Protein AF-A0A0N0NR59-F1 (afdb_monomer)

Foldseek 3Di:
DFDWDWDWDDPDVVDIDIDIDGDDDADPPGDDDDDDPCNVVVVVVCVVVVVDDCVVQAPEEAEPVCVVVVVVCVVPVVPVNNRDYHYDDVVVPD

Mean predicted aligned error: 10.9 Å

Structure (mmCIF, N/CA/C/O backbone):
data_AF-A0A0N0NR59-F1
#
_entry.id   AF-A0A0N0NR59-F1
#
loop_
_atom_site.group_PDB
_atom_site.id
_atom_site.type_symbol
_atom_site.label_atom_id
_atom_site.label_alt_id
_atom_site.label_comp_id
_atom_site.label_asym_id
_atom_site.label_entity_id
_atom_site.label_seq_id
_atom_site.pdbx_PDB_ins_code
_atom_site.Cartn_x
_atom_site.Cartn_y
_atom_site.Cartn_z
_atom_site.occupancy
_atom_site.B_iso_or_equiv
_atom_site.auth_seq_id
_atom_site.auth_comp_id
_atom_site.auth_asym_id
_atom_site.auth_atom_id
_atom_site.pdbx_PDB_model_num
ATOM 1 N N . MET A 1 1 ? 28.810 -0.475 -18.919 1.00 54.84 1 MET A N 1
ATOM 2 C CA . MET A 1 1 ? 27.872 -1.539 -18.501 1.00 54.84 1 MET A CA 1
ATOM 3 C C . MET A 1 1 ? 26.550 -0.877 -18.147 1.00 54.84 1 MET A C 1
ATOM 5 O O . MET A 1 1 ? 26.573 0.041 -17.335 1.00 54.84 1 MET A O 1
ATOM 9 N N . ALA A 1 2 ? 25.439 -1.246 -18.791 1.00 66.06 2 ALA A N 1
ATOM 10 C CA . ALA A 1 2 ? 24.127 -0.692 -18.448 1.00 66.06 2 ALA A CA 1
ATOM 11 C C . ALA A 1 2 ? 23.710 -1.184 -17.052 1.00 66.06 2 ALA A C 1
ATOM 13 O O . ALA A 1 2 ? 23.896 -2.357 -16.733 1.00 66.06 2 ALA A O 1
ATOM 14 N N . LYS A 1 3 ? 23.195 -0.290 -16.203 1.00 82.50 3 LYS A N 1
ATOM 15 C CA . LYS A 1 3 ? 22.783 -0.635 -14.837 1.00 82.50 3 LYS A CA 1
ATOM 16 C C . LYS A 1 3 ? 21.438 -1.366 -14.892 1.00 82.50 3 LYS A C 1
ATOM 18 O O . LYS A 1 3 ? 20.470 -0.810 -15.410 1.00 82.50 3 LYS A O 1
ATOM 23 N N . THR A 1 4 ? 21.379 -2.589 -14.376 1.00 86.50 4 THR A N 1
ATOM 24 C CA . THR A 1 4 ? 20.151 -3.396 -14.293 1.00 86.50 4 THR A CA 1
ATOM 25 C C . THR A 1 4 ? 19.527 -3.312 -12.899 1.00 86.50 4 THR A C 1
ATOM 27 O O . THR A 1 4 ? 20.167 -2.871 -11.939 1.00 86.50 4 THR A O 1
ATOM 30 N N . MET A 1 5 ? 18.248 -3.669 -12.788 1.00 83.19 5 MET A N 1
ATOM 31 C CA . MET A 1 5 ? 17.559 -3.846 -11.511 1.00 83.19 5 MET A CA 1
ATOM 32 C C . MET A 1 5 ? 16.662 -5.083 -11.540 1.00 83.19 5 MET A C 1
ATOM 34 O O . MET A 1 5 ? 16.097 -5.420 -12.582 1.00 83.19 5 MET A O 1
ATOM 38 N N . THR A 1 6 ? 16.512 -5.718 -10.379 1.00 84.69 6 THR A N 1
ATOM 39 C CA . THR A 1 6 ? 15.560 -6.808 -1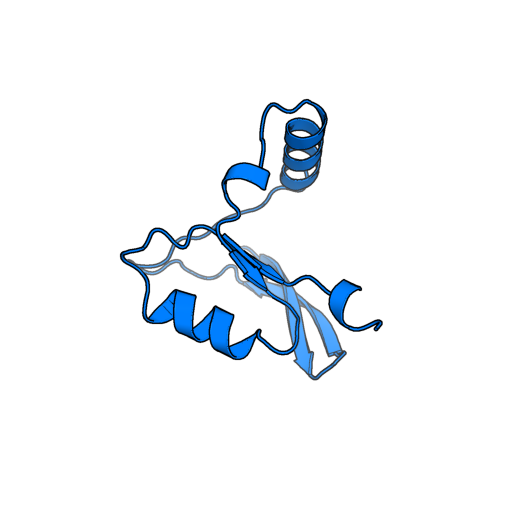0.158 1.00 84.69 6 THR A CA 1
ATOM 40 C C . THR A 1 6 ? 14.155 -6.234 -10.002 1.00 84.69 6 THR A C 1
ATOM 42 O O . THR A 1 6 ? 13.939 -5.326 -9.197 1.00 84.69 6 THR A O 1
ATOM 45 N N . THR A 1 7 ? 13.197 -6.751 -10.761 1.00 81.19 7 THR A N 1
ATOM 46 C CA . THR A 1 7 ? 11.797 -6.319 -10.726 1.00 81.19 7 THR A CA 1
ATOM 47 C C . THR A 1 7 ? 10.861 -7.522 -10.675 1.00 81.19 7 THR A C 1
ATOM 49 O O . THR A 1 7 ? 11.183 -8.578 -11.213 1.00 81.19 7 THR A O 1
ATOM 52 N N . ALA A 1 8 ? 9.704 -7.365 -10.031 1.00 85.81 8 ALA A N 1
ATOM 53 C CA . ALA A 1 8 ? 8.616 -8.329 -10.125 1.00 85.81 8 ALA A CA 1
ATOM 54 C C . ALA A 1 8 ? 7.679 -7.903 -11.265 1.00 85.81 8 ALA A C 1
ATOM 56 O O . ALA A 1 8 ? 7.101 -6.816 -11.207 1.00 85.81 8 ALA A O 1
ATOM 57 N N . ARG A 1 9 ? 7.523 -8.739 -12.296 1.00 81.88 9 ARG A N 1
ATOM 58 C CA . ARG A 1 9 ? 6.578 -8.512 -13.397 1.00 81.88 9 ARG A CA 1
ATOM 59 C C . ARG A 1 9 ? 5.377 -9.431 -13.278 1.00 81.88 9 ARG A C 1
ATOM 61 O O . ARG A 1 9 ? 5.513 -10.641 -13.142 1.00 81.88 9 ARG A O 1
ATOM 68 N N . PHE A 1 10 ? 4.195 -8.828 -13.337 1.00 84.38 10 PHE A N 1
ATOM 69 C CA . PHE A 1 10 ? 2.925 -9.537 -13.406 1.00 84.38 10 PHE A CA 1
ATOM 70 C C . PHE A 1 10 ? 2.597 -9.829 -14.872 1.00 84.38 10 PHE A C 1
ATOM 72 O O . PHE A 1 10 ? 2.475 -8.899 -15.670 1.00 84.38 10 PHE A O 1
ATOM 79 N N . HIS A 1 11 ? 2.456 -11.105 -15.218 1.00 79.25 11 HIS A N 1
ATOM 80 C CA . HIS A 1 11 ? 2.119 -11.555 -16.570 1.00 79.25 11 HIS A CA 1
ATOM 81 C C . HIS A 1 11 ? 0.637 -11.929 -16.691 1.00 79.25 11 HIS A C 1
ATOM 83 O O . HIS A 1 11 ? -0.006 -11.595 -17.686 1.00 79.25 11 HIS A O 1
ATOM 89 N N . ALA A 1 12 ? 0.077 -12.565 -15.661 1.00 83.81 12 ALA A N 1
ATOM 90 C CA . ALA A 1 12 ? -1.332 -12.936 -15.565 1.00 83.81 12 ALA A CA 1
ATOM 91 C C . ALA A 1 12 ? -1.737 -13.175 -14.100 1.00 83.81 12 ALA A C 1
ATOM 93 O O . ALA A 1 12 ? -0.912 -13.137 -13.187 1.00 83.81 12 ALA A O 1
ATOM 94 N N . ALA A 1 13 ? -3.025 -13.438 -13.851 1.00 83.69 13 ALA A N 1
ATOM 95 C CA . ALA A 1 13 ? -3.510 -13.779 -12.515 1.00 83.69 13 ALA A CA 1
ATOM 96 C C . ALA A 1 13 ? -2.726 -14.968 -11.930 1.00 83.69 13 ALA A C 1
ATOM 98 O O . ALA A 1 13 ? -2.774 -16.068 -12.473 1.00 83.69 13 ALA A O 1
ATOM 99 N N . LYS A 1 14 ? -2.059 -14.737 -10.788 1.00 84.75 14 LYS A N 1
ATOM 100 C CA . LYS A 1 14 ? -1.164 -15.691 -10.097 1.00 84.75 14 LYS A CA 1
ATOM 101 C C . LYS A 1 14 ? 0.143 -16.013 -10.837 1.00 84.75 14 LYS A C 1
ATOM 103 O O . LYS A 1 14 ? 0.816 -16.966 -10.462 1.00 84.75 14 LYS A O 1
ATOM 108 N N . ASP A 1 15 ? 0.509 -15.212 -11.829 1.00 85.50 15 ASP A N 1
ATOM 109 C CA . ASP A 1 15 ? 1.725 -15.370 -12.620 1.00 85.50 15 ASP A CA 1
ATOM 110 C C . ASP A 1 15 ? 2.598 -14.115 -12.473 1.00 85.50 15 ASP A C 1
ATOM 112 O O . ASP A 1 15 ? 2.394 -13.093 -13.139 1.00 85.50 15 ASP A O 1
ATOM 116 N N . VAL A 1 16 ? 3.516 -14.177 -11.504 1.00 85.69 16 VAL A N 1
ATOM 117 C CA . VAL A 1 16 ? 4.468 -13.110 -11.182 1.00 85.69 16 VAL A CA 1
ATOM 118 C C . VAL A 1 16 ? 5.876 -13.673 -11.272 1.00 85.69 16 VAL A C 1
ATOM 120 O O . VAL A 1 16 ? 6.224 -14.598 -10.539 1.00 85.69 16 VAL A O 1
ATOM 123 N N . HIS A 1 17 ? 6.693 -13.086 -12.140 1.00 89.88 17 HIS A N 1
ATOM 124 C CA . HIS A 1 17 ? 8.087 -13.467 -12.345 1.00 89.88 17 HIS A CA 1
ATOM 125 C C . HIS A 1 17 ? 9.044 -12.411 -11.800 1.00 89.88 17 HIS A C 1
ATOM 127 O O . HIS A 1 17 ? 8.708 -11.228 -11.715 1.00 89.88 17 HIS A O 1
ATOM 133 N N . VAL A 1 18 ? 10.246 -12.850 -11.425 1.00 88.94 18 VAL A N 1
ATOM 134 C CA . VAL A 1 18 ? 11.347 -11.971 -11.030 1.00 88.94 18 VAL A CA 1
ATOM 135 C C . VAL A 1 18 ? 12.314 -11.868 -12.201 1.00 88.94 18 VAL A C 1
ATOM 137 O O . VAL A 1 18 ? 12.958 -12.853 -12.552 1.00 88.94 18 VAL A O 1
ATOM 140 N N . ASP A 1 19 ? 12.433 -10.669 -12.763 1.00 88.19 19 ASP A N 1
ATOM 141 C CA . ASP A 1 19 ? 13.243 -10.403 -13.947 1.00 88.19 19 ASP A CA 1
ATOM 142 C C . ASP A 1 19 ? 14.351 -9.388 -13.657 1.00 88.19 19 ASP A C 1
ATOM 144 O O . ASP A 1 19 ? 14.214 -8.510 -12.799 1.00 88.19 19 ASP A O 1
ATOM 148 N N . GLU A 1 20 ? 15.429 -9.455 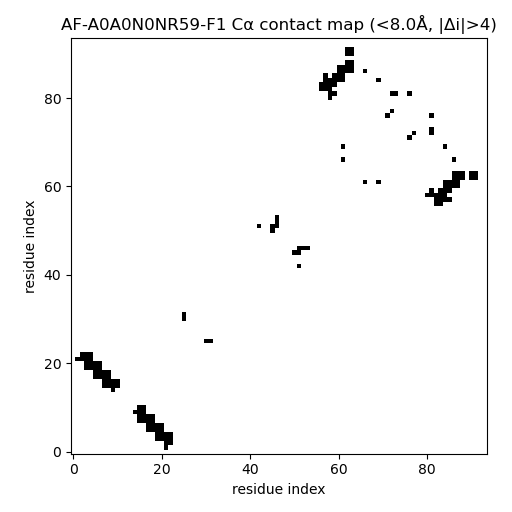-14.439 1.00 89.94 20 GLU A N 1
ATOM 149 C CA . GLU A 1 20 ? 16.401 -8.370 -14.551 1.00 89.94 20 GLU A CA 1
ATOM 150 C C . GLU A 1 20 ? 16.100 -7.519 -15.782 1.00 89.94 20 GLU A C 1
ATOM 152 O O . GLU A 1 20 ? 16.063 -8.008 -16.912 1.00 89.94 20 GLU A O 1
ATOM 157 N N . ILE A 1 21 ? 15.906 -6.221 -15.565 1.00 87.06 21 ILE A N 1
ATOM 158 C CA . ILE A 1 21 ? 15.691 -5.253 -16.642 1.00 87.06 21 ILE A CA 1
ATOM 159 C C . ILE A 1 21 ? 16.661 -4.087 -16.521 1.00 87.06 21 ILE A C 1
ATOM 161 O O . ILE A 1 21 ? 17.211 -3.822 -15.448 1.00 87.06 21 ILE A O 1
ATOM 165 N N . SER A 1 22 ? 16.858 -3.358 -17.620 1.00 87.75 22 SER A N 1
ATOM 166 C CA . SER A 1 22 ? 17.552 -2.078 -17.567 1.00 87.75 22 SER A CA 1
ATOM 167 C C . SER A 1 22 ? 16.794 -1.121 -16.660 1.00 87.75 22 SER A C 1
ATOM 169 O O . SER A 1 22 ? 15.565 -1.039 -16.668 1.00 87.75 22 SER A O 1
ATOM 171 N N . VAL A 1 23 ? 17.552 -0.384 -15.861 1.00 85.56 23 VAL A N 1
ATOM 172 C CA . VAL A 1 23 ? 17.008 0.709 -15.073 1.00 85.56 23 VAL A CA 1
ATOM 173 C C . VAL A 1 23 ? 16.327 1.716 -16.016 1.00 85.56 23 VAL A C 1
ATOM 175 O O . VAL A 1 23 ? 16.991 2.180 -16.943 1.00 85.56 23 VAL A O 1
ATOM 178 N N . PRO A 1 24 ? 15.046 2.066 -15.796 1.00 83.06 24 PRO A N 1
ATOM 179 C CA . PRO A 1 24 ? 14.352 3.033 -16.636 1.00 83.06 24 PRO A CA 1
ATOM 180 C C . PRO A 1 24 ? 14.957 4.433 -16.485 1.00 83.06 24 PRO A C 1
ATOM 182 O O . PRO A 1 24 ? 15.401 4.818 -15.396 1.00 83.06 24 PRO A O 1
ATOM 185 N N . GLU A 1 25 ? 14.962 5.183 -17.585 1.00 86.00 25 GLU A N 1
ATOM 186 C CA . GLU A 1 25 ? 15.289 6.608 -17.593 1.00 86.00 25 GLU A CA 1
ATOM 187 C C . GLU A 1 25 ? 14.098 7.412 -17.067 1.00 86.00 25 GLU A C 1
ATOM 189 O O . GLU A 1 25 ? 12.943 7.084 -17.334 1.00 86.00 25 GLU A O 1
ATOM 194 N N . VAL A 1 26 ? 14.384 8.439 -16.272 1.00 85.81 26 VAL A N 1
ATOM 195 C CA . VAL A 1 26 ? 13.365 9.260 -15.612 1.00 85.81 26 VAL A CA 1
ATOM 196 C C . VAL A 1 26 ? 13.087 10.471 -16.501 1.00 85.81 26 VAL A C 1
ATOM 198 O O . VAL A 1 26 ? 13.993 11.269 -16.726 1.00 85.81 26 VAL A O 1
ATOM 201 N N . GLY A 1 27 ? 11.864 10.586 -17.029 1.00 86.75 27 GLY A N 1
ATOM 202 C CA . GLY A 1 27 ? 11.427 11.759 -17.802 1.00 86.75 27 GLY A CA 1
ATOM 203 C C . GLY A 1 27 ? 11.183 13.005 -16.934 1.00 86.75 27 GLY A C 1
ATOM 204 O O . GLY A 1 27 ? 11.174 12.905 -15.710 1.00 86.75 27 GLY A O 1
ATOM 205 N N . GLU A 1 28 ? 10.940 14.166 -17.557 1.00 84.75 28 GLU A N 1
ATOM 206 C CA . GLU A 1 28 ? 10.800 15.468 -16.861 1.00 84.75 28 GLU A CA 1
ATOM 207 C C . GLU A 1 28 ? 9.706 15.498 -15.774 1.00 84.75 28 GLU A C 1
ATOM 209 O O . GLU A 1 28 ? 9.866 16.189 -14.772 1.00 84.75 28 GLU A O 1
ATOM 214 N N . GLU A 1 29 ? 8.636 14.708 -15.916 1.00 88.44 29 GLU A N 1
ATOM 215 C CA . GLU A 1 29 ? 7.524 14.625 -14.948 1.00 88.44 29 GLU A CA 1
ATOM 216 C C . GLU A 1 29 ? 7.498 13.307 -14.155 1.00 88.44 29 GLU A C 1
ATOM 218 O O . GLU A 1 29 ? 6.482 12.927 -13.571 1.00 88.44 29 GLU A O 1
ATOM 223 N N . GLN A 1 30 ? 8.603 12.562 -14.146 1.00 77.94 30 GLN A N 1
ATOM 224 C CA . GLN A 1 30 ? 8.687 11.285 -13.444 1.00 77.94 30 GLN A CA 1
ATOM 225 C C . GLN A 1 30 ? 9.584 11.396 -12.214 1.00 77.94 30 GLN A C 1
ATOM 227 O O . GLN A 1 30 ? 10.615 12.062 -12.214 1.00 77.94 30 GLN A O 1
ATOM 232 N N . VAL A 1 31 ? 9.210 10.690 -11.148 1.00 75.06 31 VAL A N 1
ATOM 233 C CA . VAL A 1 31 ? 10.032 10.552 -9.944 1.00 75.06 31 VAL A CA 1
ATOM 234 C C . VAL A 1 31 ? 10.372 9.085 -9.765 1.00 75.06 31 VAL A C 1
ATOM 236 O O . VAL A 1 31 ? 9.493 8.223 -9.747 1.00 75.06 31 VAL A O 1
ATOM 239 N N . ARG A 1 32 ? 11.662 8.789 -9.602 1.00 78.00 32 ARG A N 1
ATOM 240 C CA . ARG A 1 32 ? 12.122 7.448 -9.256 1.00 78.00 32 ARG A CA 1
ATOM 241 C C . ARG A 1 32 ? 12.337 7.341 -7.757 1.00 78.00 32 ARG A C 1
ATOM 243 O O . ARG A 1 32 ? 13.268 7.932 -7.218 1.00 78.00 32 ARG A O 1
ATOM 250 N N . ILE A 1 33 ? 11.539 6.497 -7.119 1.00 77.50 33 ILE A N 1
ATOM 251 C CA . ILE A 1 33 ? 11.731 6.121 -5.721 1.00 77.50 33 ILE A CA 1
ATOM 252 C C . ILE A 1 33 ? 12.560 4.834 -5.687 1.00 77.50 33 ILE A C 1
ATOM 254 O O . ILE A 1 33 ? 12.221 3.848 -6.344 1.00 77.50 33 ILE A O 1
ATOM 258 N N . ARG A 1 34 ? 13.679 4.853 -4.959 1.00 76.38 34 ARG A N 1
ATOM 259 C CA . ARG A 1 34 ? 14.443 3.647 -4.622 1.00 76.38 34 ARG A CA 1
ATOM 260 C C . ARG A 1 34 ? 14.115 3.299 -3.179 1.00 76.38 34 ARG A C 1
ATOM 262 O O . ARG A 1 34 ? 14.266 4.158 -2.323 1.00 76.38 34 ARG A O 1
ATOM 269 N N . LEU A 1 35 ? 13.681 2.064 -2.960 1.00 72.31 35 LEU A N 1
ATOM 270 C CA . LEU A 1 35 ? 13.529 1.498 -1.628 1.00 72.31 35 LEU A CA 1
ATOM 271 C C . LEU A 1 35 ? 14.763 0.645 -1.347 1.00 72.31 35 LEU A C 1
ATOM 273 O O . LEU A 1 35 ? 15.094 -0.242 -2.142 1.00 72.31 35 LEU A O 1
ATOM 277 N N . ASP A 1 36 ? 15.445 0.920 -0.249 1.00 79.94 36 ASP A N 1
ATOM 278 C CA . ASP A 1 36 ? 16.535 0.095 0.244 1.00 79.94 36 ASP A CA 1
ATOM 279 C C . ASP A 1 36 ? 15.983 -0.990 1.182 1.00 79.94 36 ASP A C 1
ATOM 281 O O . ASP A 1 36 ? 14.909 -0.864 1.771 1.00 79.94 36 ASP A O 1
ATOM 285 N N . LYS A 1 37 ? 16.713 -2.107 1.329 1.00 72.94 37 LYS A N 1
ATOM 286 C CA . LYS A 1 37 ? 16.253 -3.268 2.124 1.00 72.94 37 LYS A CA 1
ATOM 287 C C . LYS A 1 37 ? 15.890 -2.910 3.573 1.00 72.94 37 LYS A C 1
ATOM 289 O O . LYS A 1 37 ? 15.103 -3.626 4.185 1.00 72.94 37 LYS A O 1
ATOM 294 N N . GLY A 1 38 ? 16.476 -1.842 4.112 1.00 82.38 38 GLY A N 1
ATOM 295 C CA . GLY A 1 38 ? 16.225 -1.369 5.471 1.00 82.38 38 GLY A CA 1
ATOM 296 C C . GLY A 1 38 ? 14.957 -0.533 5.625 1.00 82.38 38 GLY A C 1
ATOM 297 O O . GLY A 1 38 ? 14.459 -0.437 6.738 1.00 82.38 38 GLY A O 1
ATOM 298 N N . ASP A 1 39 ? 14.396 0.024 4.549 1.00 85.81 39 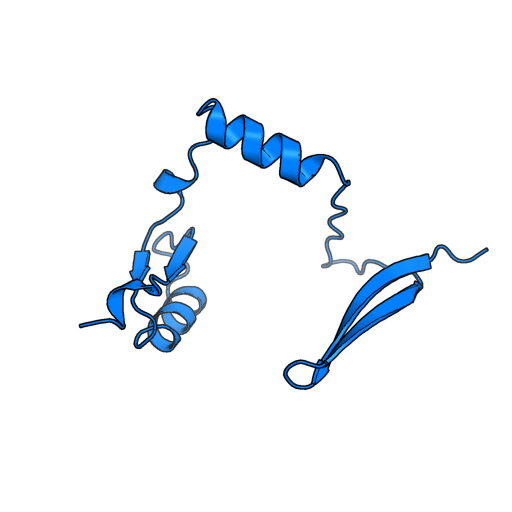ASP A N 1
ATOM 299 C CA . ASP A 1 39 ? 13.331 1.030 4.657 1.00 85.81 39 ASP A CA 1
ATOM 300 C C . ASP A 1 39 ? 12.064 0.465 5.301 1.00 85.81 39 ASP A C 1
ATOM 302 O O . ASP A 1 39 ? 11.445 1.111 6.143 1.00 85.81 39 ASP A O 1
ATOM 306 N N . PHE A 1 40 ? 11.704 -0.774 4.957 1.00 85.25 40 PHE A N 1
ATOM 307 C CA . PHE A 1 40 ? 10.554 -1.446 5.560 1.00 85.25 40 PHE A CA 1
ATOM 308 C C . PHE A 1 40 ? 10.777 -1.766 7.037 1.00 85.25 40 PHE A C 1
ATOM 310 O O . PHE A 1 40 ? 9.858 -1.584 7.829 1.00 85.25 40 PHE A O 1
ATOM 317 N N . ALA A 1 41 ? 11.975 -2.224 7.411 1.00 87.06 41 ALA A N 1
ATOM 318 C CA . ALA A 1 41 ? 12.300 -2.508 8.806 1.00 87.06 41 ALA A CA 1
ATOM 319 C C . ALA A 1 41 ? 12.252 -1.219 9.637 1.00 87.06 41 ALA A C 1
ATOM 321 O O . ALA A 1 41 ? 11.539 -1.167 10.632 1.00 87.06 41 ALA A O 1
ATOM 322 N N . SER A 1 42 ? 12.884 -0.148 9.151 1.00 88.56 42 SER A N 1
ATOM 323 C CA . SER A 1 42 ? 12.851 1.170 9.786 1.00 88.56 42 SER A CA 1
ATOM 324 C C . SER A 1 42 ? 11.430 1.723 9.913 1.00 88.56 42 SER A C 1
ATOM 326 O O . SER A 1 42 ? 11.075 2.272 10.950 1.00 88.56 42 SER A O 1
ATOM 328 N N . ALA A 1 43 ? 10.590 1.564 8.884 1.00 87.81 43 ALA A N 1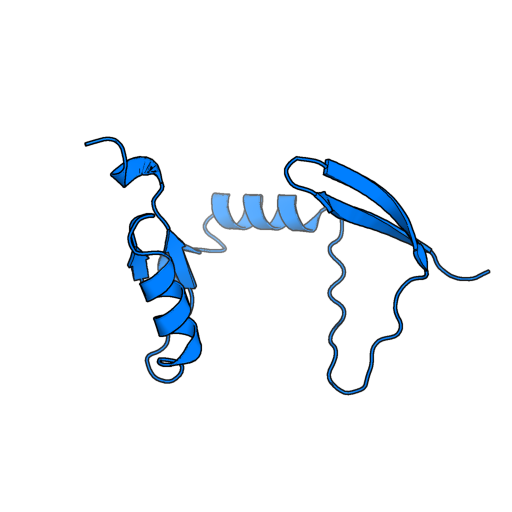
ATOM 329 C CA . ALA A 1 43 ? 9.195 1.992 8.943 1.00 87.81 43 ALA A CA 1
ATOM 330 C C . ALA A 1 43 ? 8.391 1.191 9.978 1.00 87.81 43 ALA A C 1
ATOM 332 O O . ALA A 1 43 ? 7.589 1.771 10.707 1.00 87.81 43 ALA A O 1
ATOM 333 N N . ILE A 1 44 ? 8.604 -0.127 10.063 1.00 90.38 44 ILE A N 1
ATOM 334 C CA . ILE A 1 44 ? 7.967 -0.979 11.076 1.00 90.38 44 ILE A CA 1
ATOM 335 C C . ILE A 1 44 ? 8.412 -0.560 12.477 1.00 90.38 44 ILE A C 1
ATOM 337 O O . ILE A 1 44 ? 7.558 -0.391 13.345 1.00 90.38 44 ILE A O 1
ATOM 341 N N . ASP A 1 45 ? 9.711 -0.346 12.683 1.00 92.75 45 ASP A N 1
ATOM 342 C CA . ASP A 1 45 ? 10.260 0.074 13.971 1.00 92.75 45 ASP A CA 1
ATOM 343 C C . ASP A 1 45 ? 9.702 1.438 14.388 1.00 92.75 45 ASP A C 1
ATOM 345 O O . ASP A 1 45 ? 9.216 1.576 15.506 1.00 92.75 45 ASP A O 1
ATOM 349 N N . ALA A 1 46 ? 9.661 2.413 13.476 1.00 91.44 46 ALA A N 1
ATOM 350 C CA . ALA A 1 46 ? 9.091 3.737 13.730 1.00 91.44 46 ALA A CA 1
ATOM 351 C C . ALA A 1 46 ? 7.589 3.687 14.068 1.00 91.44 46 ALA A C 1
ATOM 353 O O . ALA A 1 46 ? 7.098 4.470 14.884 1.00 91.44 46 ALA A O 1
ATOM 354 N N . ILE A 1 47 ? 6.838 2.758 13.467 1.00 91.88 47 ILE A N 1
ATOM 355 C CA . ILE A 1 47 ? 5.435 2.521 13.835 1.00 91.88 47 ILE A CA 1
ATOM 356 C C . ILE A 1 47 ? 5.351 1.864 15.220 1.00 91.88 47 ILE A C 1
ATOM 358 O O . ILE A 1 47 ? 4.525 2.262 16.041 1.00 91.88 47 ILE A O 1
ATOM 362 N N . ALA A 1 48 ? 6.206 0.880 15.508 1.00 91.94 48 ALA A N 1
ATOM 363 C CA . ALA A 1 48 ? 6.217 0.156 1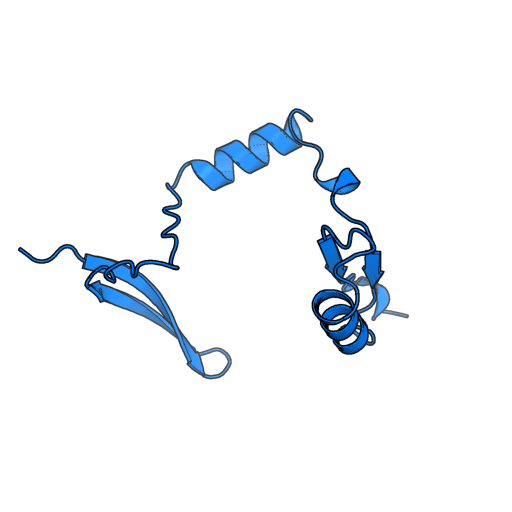6.778 1.00 91.94 48 ALA A CA 1
ATOM 364 C C . ALA A 1 48 ? 6.608 1.052 17.967 1.00 91.94 48 ALA A C 1
ATOM 366 O O . ALA A 1 48 ? 6.038 0.920 19.050 1.00 91.94 48 ALA A O 1
ATOM 367 N N . THR A 1 49 ? 7.530 1.996 17.764 1.00 94.44 49 THR A N 1
ATOM 368 C CA . THR A 1 49 ? 7.930 3.005 18.759 1.00 94.44 49 THR A CA 1
ATOM 369 C C . THR A 1 49 ? 6.971 4.194 18.833 1.00 94.44 49 THR A C 1
ATOM 371 O O . THR A 1 49 ? 7.162 5.079 19.664 1.00 94.44 49 THR A O 1
ATOM 374 N N . SER A 1 50 ? 5.910 4.208 18.014 1.00 89.56 50 SER A N 1
ATOM 375 C CA . SER A 1 50 ? 4.945 5.313 17.886 1.00 89.56 50 SER A CA 1
ATOM 376 C C . SER A 1 50 ? 5.547 6.642 17.406 1.00 89.56 50 SER A C 1
ATOM 378 O O . SER A 1 50 ? 4.894 7.680 17.529 1.00 89.56 50 SER A O 1
ATOM 380 N N . GLU A 1 51 ? 6.756 6.617 16.839 1.00 91.56 51 GLU A N 1
ATOM 381 C CA . GLU A 1 51 ? 7.382 7.761 16.165 1.00 91.56 51 GLU A CA 1
ATOM 382 C C . GLU A 1 51 ? 6.584 8.166 14.917 1.00 91.56 51 GLU A C 1
ATOM 384 O O . GLU A 1 51 ? 6.429 9.350 14.622 1.00 91.56 51 GLU A O 1
ATOM 389 N N . ILE A 1 52 ? 6.000 7.181 14.227 1.00 88.75 52 ILE A N 1
ATOM 390 C CA . ILE A 1 52 ? 5.041 7.380 13.139 1.00 88.75 52 ILE A CA 1
ATOM 391 C C . ILE A 1 52 ? 3.704 6.761 13.542 1.00 88.75 52 ILE A C 1
ATOM 393 O O . ILE A 1 52 ? 3.637 5.595 13.925 1.00 88.75 52 ILE A O 1
ATOM 397 N N . GLN A 1 53 ? 2.613 7.517 13.393 1.00 86.50 53 GLN A N 1
ATOM 398 C CA . GLN A 1 53 ? 1.251 7.039 13.651 1.00 86.50 53 GLN A CA 1
ATOM 399 C C . GLN A 1 53 ? 0.419 7.092 12.364 1.00 86.50 53 GLN A C 1
ATOM 401 O O . GLN A 1 53 ? -0.252 8.085 12.083 1.00 86.50 53 GLN A O 1
ATOM 406 N N . PRO A 1 54 ? 0.415 6.013 11.556 1.00 85.81 54 PRO A N 1
ATOM 407 C CA . PRO A 1 54 ? -0.290 5.995 10.275 1.00 85.81 54 PRO A CA 1
ATOM 408 C C . PRO A 1 54 ? -1.806 6.145 10.419 1.00 85.81 54 PRO A C 1
ATOM 410 O O . PRO A 1 54 ? -2.476 6.506 9.453 1.00 85.81 54 PRO A O 1
ATOM 413 N N . LYS A 1 55 ? -2.357 5.868 11.608 1.00 85.25 55 LYS A N 1
ATOM 414 C CA . LYS A 1 55 ? -3.793 5.942 11.895 1.00 85.25 55 LYS A CA 1
ATOM 415 C C . LYS A 1 55 ? -4.382 7.306 11.535 1.00 85.25 55 LYS A C 1
ATOM 417 O O . LYS A 1 55 ? -5.462 7.349 10.956 1.00 85.25 55 LYS A O 1
ATOM 422 N N . ASP A 1 56 ? -3.645 8.381 11.794 1.00 83.25 56 ASP A N 1
ATOM 423 C CA . ASP A 1 56 ? -4.114 9.748 11.551 1.00 83.25 56 ASP A CA 1
ATOM 424 C C . ASP A 1 56 ? -4.129 10.110 10.058 1.00 83.25 56 ASP A C 1
ATOM 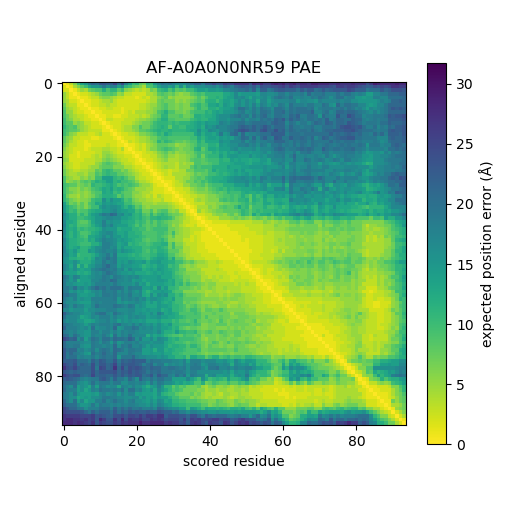426 O O . ASP A 1 56 ? -4.767 11.076 9.652 1.00 83.25 56 ASP A O 1
ATOM 430 N N . THR A 1 57 ? -3.477 9.304 9.211 1.00 83.19 57 THR A N 1
ATOM 431 C CA . THR A 1 57 ? -3.517 9.472 7.750 1.00 83.19 57 THR A CA 1
ATOM 432 C C . THR A 1 57 ? -4.745 8.822 7.109 1.00 83.19 57 THR A C 1
ATOM 434 O O . THR A 1 57 ? -5.066 9.127 5.961 1.00 83.19 57 THR A O 1
ATOM 437 N N . ILE A 1 58 ? -5.441 7.928 7.826 1.00 87.19 58 ILE A N 1
ATOM 438 C CA . ILE A 1 58 ? -6.606 7.193 7.320 1.00 87.19 58 ILE A CA 1
ATOM 439 C C . ILE A 1 58 ? -7.858 8.048 7.489 1.00 87.19 58 ILE A C 1
ATOM 441 O O . ILE A 1 58 ? -8.370 8.210 8.592 1.00 87.19 58 ILE A O 1
ATOM 445 N N . THR A 1 59 ? -8.392 8.547 6.377 1.00 85.38 59 THR A N 1
ATOM 446 C CA . THR A 1 59 ? -9.554 9.446 6.382 1.00 85.38 59 THR A CA 1
ATOM 447 C C . THR A 1 59 ? -10.869 8.734 6.086 1.00 85.38 59 THR A C 1
ATOM 449 O O . THR A 1 59 ? -11.929 9.222 6.473 1.00 85.38 59 THR A O 1
ATOM 452 N N . LYS A 1 60 ? -10.833 7.558 5.440 1.00 85.69 60 LYS A N 1
ATOM 453 C CA . LYS A 1 60 ? -12.018 6.714 5.206 1.00 85.69 60 LYS A CA 1
ATOM 454 C C . LYS A 1 60 ? -11.677 5.231 5.365 1.00 85.69 60 LYS A C 1
ATOM 456 O O . LYS A 1 60 ? -10.637 4.776 4.892 1.00 85.69 60 LYS A O 1
ATOM 461 N N . VAL A 1 61 ? -12.582 4.471 5.985 1.00 87.25 61 VAL A N 1
ATOM 462 C CA . VAL A 1 61 ? -12.525 3.001 6.048 1.00 87.25 61 VAL A CA 1
ATOM 463 C C . VAL A 1 61 ? -13.766 2.436 5.372 1.00 87.25 61 VAL A C 1
ATOM 465 O O . VAL A 1 61 ? -14.878 2.674 5.840 1.00 87.25 61 VAL A O 1
ATOM 468 N N . LEU A 1 62 ? -13.576 1.701 4.282 1.00 87.31 62 LEU A N 1
ATOM 469 C CA . LEU A 1 62 ? -14.645 1.129 3.462 1.00 87.31 62 LEU A CA 1
ATOM 470 C C . LEU A 1 62 ? -14.609 -0.399 3.527 1.00 87.31 62 LEU A C 1
ATOM 472 O O . LEU A 1 62 ? -13.570 -0.988 3.824 1.00 87.31 62 LEU A O 1
ATOM 476 N N . SER A 1 63 ? -15.734 -1.049 3.256 1.00 86.50 63 SER A N 1
ATOM 477 C CA . SER A 1 63 ? -15.771 -2.496 3.034 1.00 86.50 63 SER A CA 1
ATOM 478 C C . SER A 1 63 ? -15.414 -2.838 1.584 1.00 86.50 63 SER A C 1
ATOM 480 O O . SER A 1 63 ? -15.364 -1.968 0.710 1.00 86.50 63 SER A O 1
ATOM 482 N N . ILE A 1 64 ? -15.132 -4.114 1.315 1.00 87.06 64 ILE A N 1
ATOM 483 C CA . ILE A 1 64 ? -14.705 -4.562 -0.019 1.00 87.06 64 ILE A CA 1
ATOM 484 C C . ILE A 1 64 ? -15.753 -4.293 -1.113 1.00 87.06 64 ILE A C 1
ATOM 486 O O . ILE A 1 64 ? -15.402 -4.025 -2.256 1.00 87.06 64 ILE A O 1
ATOM 490 N N . ASP A 1 65 ? -17.040 -4.353 -0.776 1.00 87.25 65 ASP A N 1
ATOM 491 C CA . ASP A 1 65 ? -18.163 -4.122 -1.689 1.00 87.25 65 ASP A CA 1
ATOM 492 C C . ASP A 1 65 ? -18.267 -2.649 -2.103 1.00 87.25 65 ASP A C 1
ATOM 494 O O . ASP A 1 65 ? -18.950 -2.312 -3.064 1.00 87.25 65 ASP A O 1
ATOM 498 N N . GLN A 1 66 ? -17.536 -1.772 -1.413 1.00 85.75 66 GLN A N 1
ATOM 499 C CA . GLN A 1 66 ? -17.497 -0.335 -1.652 1.00 85.75 66 GLN A CA 1
ATOM 500 C C . GLN A 1 66 ? -16.183 0.122 -2.303 1.00 85.75 66 GLN A C 1
ATOM 502 O O . GLN A 1 66 ? -15.912 1.324 -2.360 1.00 85.75 66 GLN A O 1
ATOM 507 N N . VAL A 1 67 ? -15.354 -0.803 -2.801 1.00 87.12 67 VAL A N 1
ATOM 508 C CA . VAL A 1 67 ? -14.061 -0.480 -3.430 1.00 87.12 67 VAL A CA 1
ATOM 509 C C . VAL A 1 67 ? -14.219 0.505 -4.590 1.00 87.12 67 VAL A C 1
ATOM 511 O O . VAL A 1 67 ? -13.471 1.481 -4.661 1.00 87.12 67 VAL A O 1
ATOM 514 N N . ASP A 1 68 ? -15.231 0.320 -5.439 1.00 86.69 68 ASP A N 1
ATOM 515 C CA . ASP A 1 68 ? -15.492 1.210 -6.578 1.00 86.69 68 ASP A CA 1
ATOM 516 C C . ASP A 1 68 ? -15.820 2.639 -6.126 1.00 86.69 68 ASP A C 1
ATOM 518 O O . ASP A 1 68 ? -15.332 3.618 -6.697 1.00 86.69 68 ASP A O 1
ATOM 522 N N . ALA A 1 69 ? -16.591 2.774 -5.043 1.00 82.62 69 ALA A N 1
ATOM 523 C CA . ALA A 1 69 ? -16.885 4.070 -4.441 1.00 82.62 69 ALA A CA 1
ATOM 524 C C . ALA A 1 69 ? -15.619 4.724 -3.858 1.00 82.62 69 ALA A C 1
ATOM 526 O O . ALA A 1 69 ? -15.454 5.940 -3.958 1.00 82.62 69 ALA A O 1
ATOM 527 N N . GLY A 1 70 ? -14.701 3.927 -3.300 1.00 83.75 70 GLY A N 1
ATOM 528 C CA . GLY A 1 70 ? -13.397 4.395 -2.827 1.00 83.75 70 GLY A CA 1
ATOM 529 C C . GLY A 1 70 ? -12.521 4.952 -3.950 1.00 83.75 70 GLY A C 1
ATOM 530 O O . GLY A 1 70 ? -11.973 6.046 -3.814 1.00 83.75 70 GLY A O 1
ATOM 531 N N . PHE A 1 71 ? -12.436 4.250 -5.084 1.00 84.81 71 PHE A N 1
ATOM 532 C CA . PHE A 1 71 ? -11.709 4.742 -6.259 1.00 84.81 71 PHE A CA 1
ATOM 533 C C . PHE A 1 71 ? -12.316 6.028 -6.816 1.00 84.81 71 PHE A C 1
ATOM 535 O O . PHE A 1 71 ? -11.582 6.979 -7.086 1.00 84.81 71 PHE A O 1
ATOM 542 N N . LYS A 1 72 ? -13.647 6.090 -6.929 1.00 85.12 72 LYS A N 1
ATOM 543 C CA . LYS A 1 72 ? -14.353 7.295 -7.378 1.00 85.12 72 LYS A CA 1
ATOM 544 C C . LYS A 1 72 ? -14.052 8.490 -6.471 1.00 85.12 72 LYS A C 1
ATOM 546 O O . LYS A 1 72 ? -13.710 9.560 -6.966 1.00 85.12 72 LYS A O 1
ATOM 551 N N . ALA A 1 73 ? -14.082 8.284 -5.155 1.00 81.81 73 ALA A N 1
ATOM 552 C CA . ALA A 1 73 ? -13.757 9.323 -4.186 1.00 81.81 73 ALA A CA 1
ATOM 553 C C . ALA A 1 73 ? -12.315 9.844 -4.352 1.00 81.81 73 ALA A C 1
ATOM 555 O O . ALA A 1 73 ? -12.103 11.047 -4.332 1.00 81.81 73 ALA A O 1
ATOM 556 N N . LEU A 1 74 ? -11.324 8.981 -4.598 1.00 82.12 74 LEU A N 1
ATOM 557 C CA . LEU A 1 74 ? -9.937 9.426 -4.819 1.00 82.12 74 LEU A CA 1
ATOM 558 C C . LEU A 1 74 ? -9.757 10.298 -6.072 1.00 82.12 74 LEU A C 1
ATOM 560 O O . LEU A 1 74 ? -8.854 11.132 -6.122 1.00 82.12 74 LEU A O 1
ATOM 564 N N . VAL A 1 75 ? -10.581 10.084 -7.098 1.00 82.75 75 VAL A N 1
ATOM 565 C CA . VAL A 1 75 ? -10.486 10.812 -8.369 1.00 82.75 75 VAL A CA 1
ATOM 566 C C . VAL A 1 75 ? -11.261 12.124 -8.319 1.00 82.75 75 VAL A C 1
ATOM 568 O O . VAL A 1 75 ? -10.740 13.152 -8.754 1.00 82.75 75 VAL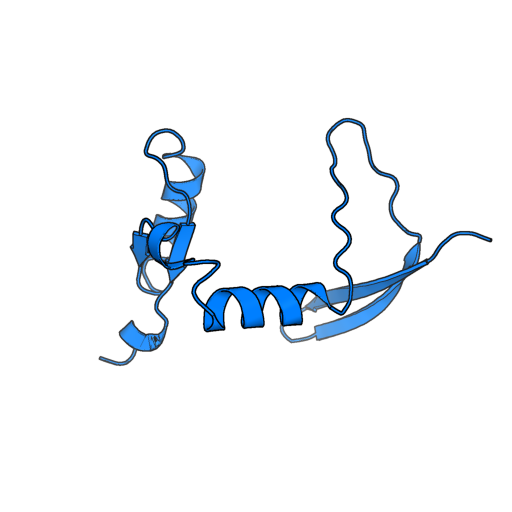 A O 1
ATOM 571 N N . GLU A 1 76 ? -12.490 12.079 -7.809 1.00 81.38 76 GLU A N 1
ATOM 572 C CA . GLU A 1 76 ? -13.447 13.187 -7.871 1.00 81.38 76 GLU A CA 1
ATOM 573 C C . GLU A 1 76 ? -13.369 14.120 -6.659 1.00 81.38 76 GLU A C 1
ATOM 575 O O . GLU A 1 76 ? -13.731 15.286 -6.766 1.00 81.38 76 GLU A O 1
ATOM 580 N N . ASP A 1 77 ? -12.879 13.630 -5.520 1.00 70.94 77 ASP A N 1
ATOM 581 C CA . ASP A 1 77 ? -12.973 14.307 -4.225 1.00 70.94 77 ASP A CA 1
ATOM 582 C C . ASP A 1 77 ? -11.583 14.706 -3.693 1.00 70.94 77 ASP A C 1
ATOM 584 O O . ASP A 1 77 ? -11.220 14.463 -2.539 1.00 70.94 77 ASP A O 1
ATOM 588 N N . LYS A 1 78 ? -10.769 15.301 -4.579 1.00 64.69 78 LYS A N 1
ATOM 589 C CA . LYS A 1 78 ? -9.386 15.731 -4.287 1.00 64.69 78 LYS A CA 1
ATOM 590 C C . LYS A 1 78 ? -9.308 16.873 -3.272 1.00 64.69 78 LYS A C 1
ATOM 592 O O . LYS A 1 78 ? -8.322 16.966 -2.544 1.00 64.69 78 LYS A O 1
ATOM 597 N N . ASP A 1 79 ? -10.349 17.700 -3.196 1.00 69.44 79 ASP A N 1
ATOM 598 C CA . ASP A 1 79 ? -10.371 18.897 -2.351 1.00 69.44 79 ASP A CA 1
ATOM 599 C C . ASP A 1 79 ? -10.765 18.591 -0.891 1.00 69.44 79 ASP A C 1
ATOM 601 O O . ASP A 1 79 ? -10.384 19.323 0.022 1.00 69.44 79 ASP A O 1
ATOM 605 N N . ASN A 1 80 ? -11.445 17.466 -0.631 1.00 64.94 80 ASN A N 1
ATOM 606 C CA . ASN A 1 80 ? -11.904 17.070 0.711 1.00 64.94 80 ASN A CA 1
ATOM 607 C C . ASN A 1 80 ? -10.882 16.235 1.506 1.00 64.94 80 ASN A C 1
ATOM 609 O O . ASN A 1 80 ? -11.255 15.420 2.350 1.00 64.94 80 ASN A O 1
ATOM 613 N N . GLN A 1 81 ? -9.5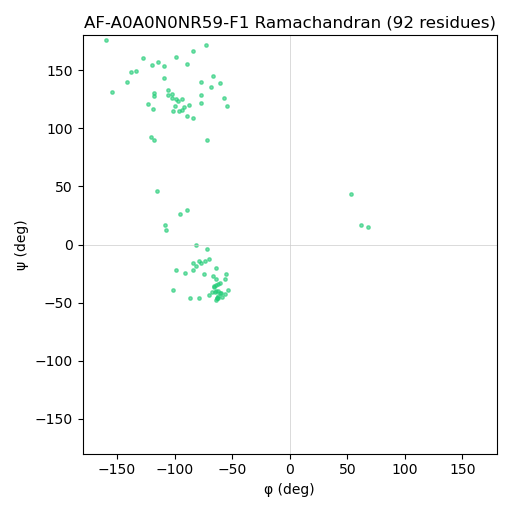84 16.446 1.265 1.00 62.38 81 GLN A N 1
ATOM 614 C CA . GLN A 1 81 ? -8.491 15.848 2.048 1.00 62.38 81 GLN A CA 1
ATOM 615 C C . GLN A 1 81 ? -8.583 14.316 2.166 1.00 62.38 81 GLN A C 1
ATOM 617 O O . GLN A 1 81 ? -8.373 13.739 3.236 1.00 62.38 81 GLN A O 1
ATOM 622 N N . ILE A 1 82 ? -8.886 13.609 1.075 1.00 58.41 82 ILE A N 1
ATOM 623 C CA . ILE A 1 82 ? -8.741 12.150 1.072 1.00 58.41 82 ILE A CA 1
ATOM 624 C C . ILE A 1 82 ? -7.245 11.811 1.052 1.00 58.41 82 ILE A C 1
ATOM 626 O O . ILE A 1 82 ? -6.637 11.684 -0.006 1.00 58.41 82 ILE A O 1
ATOM 630 N N . VAL A 1 83 ? -6.644 11.679 2.238 1.00 72.25 83 VAL A N 1
ATOM 631 C CA . VAL A 1 83 ? -5.222 11.333 2.396 1.00 72.25 83 VAL A CA 1
ATOM 632 C C . VAL A 1 83 ? -5.001 9.831 2.198 1.00 72.25 83 VAL A C 1
ATOM 634 O O . VAL A 1 83 ? -4.098 9.419 1.468 1.00 72.25 83 VAL A O 1
ATOM 637 N N . LYS A 1 84 ? -5.843 8.988 2.810 1.00 85.50 84 LYS A N 1
ATOM 638 C CA . LYS A 1 84 ? -5.752 7.528 2.686 1.00 85.50 84 LYS A CA 1
ATOM 639 C C . LYS A 1 84 ? -7.110 6.870 2.913 1.00 85.50 84 LYS A C 1
ATOM 641 O O . LYS A 1 84 ? -7.771 7.116 3.920 1.00 85.50 84 LYS A O 1
ATOM 646 N N . ILE A 1 85 ? -7.486 5.977 1.999 1.00 85.94 85 ILE A N 1
ATOM 647 C CA . ILE A 1 85 ? -8.638 5.082 2.153 1.00 85.94 85 ILE A CA 1
ATOM 648 C C . ILE A 1 85 ? -8.123 3.694 2.539 1.00 85.94 85 ILE A C 1
ATOM 650 O O . ILE A 1 85 ? -7.228 3.161 1.881 1.00 85.94 85 ILE A O 1
ATOM 654 N N . MET A 1 86 ? -8.686 3.108 3.593 1.00 87.62 86 MET A N 1
ATOM 655 C CA . MET A 1 86 ? -8.424 1.728 4.002 1.00 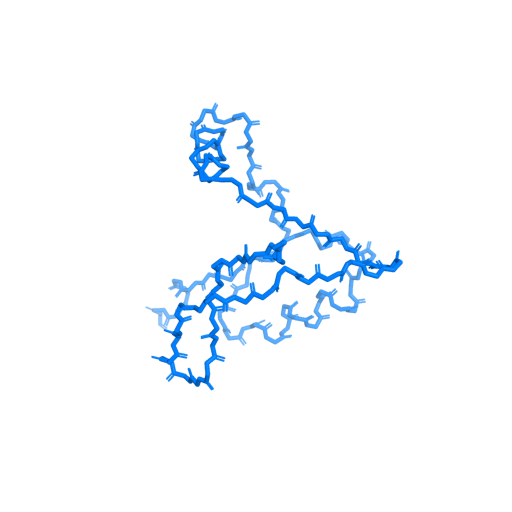87.62 86 MET A CA 1
ATOM 656 C C . MET A 1 86 ? -9.616 0.842 3.639 1.00 87.62 86 MET A C 1
ATOM 658 O O . MET A 1 86 ? -10.758 1.198 3.922 1.00 87.62 86 MET A O 1
ATOM 662 N N . ILE A 1 87 ? -9.354 -0.318 3.035 1.00 88.12 87 ILE A N 1
ATOM 663 C CA . ILE A 1 87 ? -10.381 -1.330 2.768 1.00 88.12 87 ILE A CA 1
ATOM 664 C C . ILE A 1 87 ? -10.290 -2.412 3.841 1.00 88.12 87 ILE A C 1
ATOM 666 O O . ILE A 1 87 ? -9.261 -3.072 3.980 1.00 88.12 87 ILE A O 1
ATOM 670 N N . ASP A 1 88 ? -11.364 -2.584 4.602 1.00 87.31 88 ASP A N 1
ATOM 671 C CA . ASP A 1 88 ? -11.479 -3.602 5.638 1.00 87.31 88 ASP A CA 1
ATOM 672 C C . ASP A 1 88 ? -12.033 -4.907 5.045 1.00 87.31 88 ASP A C 1
ATOM 674 O O . ASP A 1 88 ? -13.203 -5.000 4.662 1.00 87.31 88 ASP A O 1
ATOM 678 N N . LEU A 1 89 ? -11.177 -5.930 4.979 1.00 82.56 89 LEU A N 1
ATOM 679 C CA . LEU A 1 89 ? -11.519 -7.262 4.471 1.00 82.56 89 LEU A CA 1
ATOM 680 C C . LEU A 1 89 ? -12.296 -8.118 5.487 1.00 82.56 89 LEU A C 1
ATOM 682 O O . LEU A 1 89 ? -12.867 -9.141 5.114 1.00 82.56 89 LEU A O 1
ATOM 686 N N . GLY A 1 90 ? -12.331 -7.730 6.767 1.00 75.31 90 GLY A N 1
ATOM 687 C CA . GLY A 1 90 ? -13.028 -8.465 7.825 1.00 75.31 90 GLY A CA 1
ATOM 688 C C . GLY A 1 90 ? -14.548 -8.317 7.768 1.00 75.31 90 GLY A C 1
ATOM 689 O O . GLY A 1 90 ? -15.271 -9.223 8.181 1.00 75.31 90 GLY A O 1
ATOM 690 N N . LYS A 1 91 ? -15.044 -7.218 7.184 1.00 61.34 91 LYS A N 1
ATOM 691 C CA . LYS A 1 91 ? -16.484 -6.915 7.066 1.00 61.34 91 LYS A CA 1
ATOM 692 C C . LYS A 1 91 ? -17.249 -7.791 6.067 1.00 61.34 91 LYS A C 1
ATOM 694 O O . LYS A 1 91 ? -18.464 -7.685 5.989 1.00 61.34 91 LYS A O 1
ATOM 699 N N . LEU A 1 92 ? -16.561 -8.678 5.347 1.00 55.00 92 LEU A N 1
ATOM 700 C CA . LEU A 1 92 ? -17.163 -9.692 4.473 1.00 55.00 92 LEU A CA 1
ATOM 701 C C . LEU A 1 92 ? -17.754 -10.902 5.217 1.00 55.00 92 LEU A C 1
ATOM 703 O O . LEU A 1 92 ? -18.452 -11.697 4.597 1.00 55.00 92 LEU A O 1
ATOM 707 N N . ARG A 1 93 ? -17.413 -11.117 6.496 1.00 50.34 93 ARG A N 1
ATOM 708 C CA . ARG A 1 93 ? -17.715 -12.373 7.218 1.00 50.34 93 ARG A CA 1
ATOM 709 C C . ARG A 1 93 ? -19.001 -12.339 8.059 1.00 50.34 93 ARG A C 1
ATOM 711 O O . ARG A 1 93 ? -19.085 -13.107 9.014 1.00 50.34 93 ARG A O 1
ATOM 718 N N . ASN A 1 94 ? -19.975 -11.499 7.704 1.00 47.44 94 ASN A N 1
ATOM 719 C CA . ASN A 1 94 ? -21.296 -11.471 8.345 1.00 47.44 94 ASN A CA 1
ATOM 720 C C . ASN A 1 94 ? -22.378 -11.998 7.406 1.00 47.44 94 ASN A C 1
ATOM 722 O O . ASN A 1 94 ? -22.447 -11.488 6.268 1.00 47.44 94 ASN A O 1
#

Secondary structure (DSSP, 8-state):
-PPEEEEEEEEETTEEEEEEEEPPP--TT---PPPPTTHHHHHHHHHHTTSS-GGGG--EEEEGGGHHHHHHHHHH-TTTT---EEEESGGG--

Nearest PDB structures (foldseek):
  7f3p-assembly1_D  TM=7.773E-01  e=1.942E-01  Thermoanaerobacter brockii
  2b83-assembly1_D  TM=8.413E-01  e=1.967E+00  Clostridium beijerinckii
  1sa0-assembly1_E  TM=1.903E-01  e=8.801E+00  Rattus norvegicus

Organism: NCBI:txid1664694

Radius of gyration: 18.25 Å; Cα contacts (8 Å, |Δi|>4): 82; chains: 1; bounding box: 49×35×37 Å

pLDDT: mean 81.77, std 9.49, range [47.44, 94.44]

Sequence (94 aa):
MAKTMTTARFHAAKDVHVDEISVPEVGEEQVRIRLDKGDFASAIDAIATSEIQPKDTITKVLSIDQVDAGFKALVEDKDNQIVKIMIDLGKLRN

Solvent-accessible surface area (backbone atoms only — not comparable to full-atom values): 6196 Å² total; per-residue (Å²): 133,87,62,65,41,82,43,80,45,76,81,52,96,96,37,72,46,82,44,81,42,72,59,78,82,75,53,99,93,52,83,88,85,83,85,57,92,56,53,62,56,53,51,51,50,34,43,74,73,58,78,42,65,68,70,81,47,53,68,43,82,39,44,69,93,40,47,69,60,52,55,48,42,68,71,75,39,66,85,75,65,71,72,31,78,42,73,42,76,72,74,72,79,118